Protein AF-J3JGF5-F1 (afdb_monomer_lite)

Structure (mmCIF, N/CA/C/O backbone):
data_AF-J3JGF5-F1
#
_entry.id   AF-J3JGF5-F1
#
loop_
_atom_site.group_PDB
_atom_site.id
_atom_site.type_symbol
_atom_site.label_atom_id
_atom_site.label_alt_id
_atom_site.label_comp_id
_atom_site.label_asym_id
_atom_site.label_entity_id
_atom_site.label_seq_id
_atom_site.pdbx_PDB_ins_code
_atom_site.Cartn_x
_atom_site.Cartn_y
_atom_site.Cartn_z
_atom_site.occupancy
_atom_site.B_iso_or_equiv
_atom_site.auth_seq_id
_atom_site.auth_comp_id
_atom_site.auth_asym_id
_atom_site.auth_atom_id
_atom_site.pdbx_PDB_model_num
ATOM 1 N N . MET A 1 1 ? -0.473 26.000 5.003 1.00 68.44 1 MET A N 1
ATOM 2 C CA . MET A 1 1 ? -1.093 25.597 6.287 1.00 68.44 1 MET A CA 1
ATOM 3 C C . MET A 1 1 ? -0.539 24.234 6.658 1.00 68.44 1 MET A C 1
ATOM 5 O O . MET A 1 1 ? -0.470 23.391 5.775 1.00 68.44 1 MET A O 1
ATOM 9 N N . SER A 1 2 ? -0.081 24.043 7.897 1.00 81.38 2 SER A N 1
ATOM 10 C CA . SER A 1 2 ? 0.413 22.742 8.371 1.00 81.38 2 SER A CA 1
ATOM 11 C C . SER A 1 2 ? -0.765 21.868 8.805 1.00 81.38 2 SER A C 1
ATOM 13 O O . SER A 1 2 ? -1.656 22.362 9.497 1.00 81.38 2 SER A O 1
ATOM 15 N N . THR A 1 3 ? -0.789 20.601 8.392 1.00 83.19 3 THR A N 1
ATOM 16 C CA . THR A 1 3 ? -1.818 19.636 8.806 1.00 83.19 3 THR A CA 1
ATOM 17 C C . THR A 1 3 ? -1.611 19.280 10.282 1.00 83.19 3 THR A C 1
ATOM 19 O O . THR A 1 3 ? -0.505 18.872 10.646 1.00 83.19 3 THR A O 1
ATOM 22 N N . PRO A 1 4 ? -2.626 19.412 11.156 1.00 90.75 4 PRO A N 1
ATOM 23 C CA . PRO A 1 4 ? -2.483 19.005 12.546 1.00 90.75 4 PRO A CA 1
ATOM 24 C C . PRO A 1 4 ? -2.323 17.483 12.635 1.00 90.75 4 PRO A C 1
ATOM 26 O O . PRO A 1 4 ? -2.978 16.741 11.898 1.00 90.75 4 PRO A O 1
ATOM 29 N N . LEU A 1 5 ? -1.478 17.017 13.563 1.00 91.50 5 LEU A N 1
ATOM 30 C CA . LEU A 1 5 ? -1.163 15.589 13.731 1.00 91.50 5 LEU A CA 1
ATOM 31 C C . LEU A 1 5 ? -2.414 14.724 13.945 1.00 91.50 5 LEU A C 1
ATOM 33 O O . LEU A 1 5 ? -2.450 13.590 13.484 1.00 91.50 5 LEU A O 1
ATOM 37 N N . SER A 1 6 ? -3.461 15.273 14.569 1.00 94.00 6 SER A N 1
ATOM 38 C CA . SER A 1 6 ? -4.756 14.608 14.776 1.00 94.00 6 SER A CA 1
ATOM 39 C C . SER A 1 6 ? -5.507 14.258 13.485 1.00 94.00 6 SER A C 1
ATOM 41 O O . SER A 1 6 ? -6.447 13.473 13.528 1.00 94.00 6 SER A O 1
ATOM 43 N N . THR A 1 7 ? -5.109 14.829 12.347 1.00 94.06 7 THR A N 1
ATOM 44 C CA . THR A 1 7 ? -5.717 14.591 11.024 1.00 94.06 7 THR A CA 1
ATOM 45 C C . THR A 1 7 ? -4.699 14.123 9.982 1.00 94.06 7 THR A C 1
ATOM 47 O O . THR A 1 7 ? -5.006 14.050 8.795 1.00 94.06 7 THR A O 1
ATOM 50 N N . ALA A 1 8 ? -3.464 13.838 10.400 1.00 94.12 8 ALA A N 1
ATOM 51 C CA . ALA A 1 8 ? -2.416 13.407 9.490 1.00 94.12 8 ALA A CA 1
ATOM 52 C C . ALA A 1 8 ? -2.594 11.930 9.100 1.00 94.12 8 ALA A C 1
ATOM 54 O O . ALA A 1 8 ? -2.971 11.093 9.917 1.00 94.12 8 ALA A O 1
ATOM 55 N N . HIS A 1 9 ? -2.266 11.592 7.853 1.00 92.56 9 HIS A N 1
ATOM 56 C CA . HIS A 1 9 ? -2.182 10.200 7.418 1.00 92.56 9 HIS A CA 1
ATOM 57 C C . HIS A 1 9 ? -0.837 9.592 7.823 1.00 92.56 9 HIS A C 1
ATOM 59 O O . HIS A 1 9 ? 0.219 10.081 7.421 1.00 92.56 9 HIS A O 1
ATOM 65 N N . LEU A 1 10 ? -0.882 8.491 8.574 1.00 92.38 10 LEU A N 1
ATOM 66 C CA . LEU A 1 10 ? 0.291 7.698 8.929 1.00 92.38 10 LEU A CA 1
ATOM 67 C C . LEU A 1 10 ? 0.474 6.546 7.935 1.00 92.38 10 LEU A C 1
ATOM 69 O O . LEU A 1 10 ? -0.479 5.845 7.602 1.00 92.38 10 LEU A O 1
ATOM 73 N N . ARG A 1 11 ? 1.713 6.319 7.492 1.00 94.12 11 ARG A N 1
ATOM 74 C CA . ARG A 1 11 ? 2.109 5.150 6.695 1.00 94.12 11 ARG A CA 1
ATOM 75 C C . ARG A 1 11 ? 3.298 4.470 7.367 1.00 94.12 11 ARG A C 1
ATOM 77 O O . ARG A 1 11 ? 4.225 5.154 7.791 1.00 94.12 11 ARG A O 1
ATOM 84 N N . VAL A 1 12 ? 3.284 3.140 7.438 1.00 94.81 12 VAL A N 1
ATOM 85 C CA . VAL A 1 12 ? 4.382 2.339 8.001 1.00 94.81 12 VAL A CA 1
ATOM 86 C C . VAL A 1 12 ? 5.055 1.570 6.871 1.00 94.81 12 VAL A C 1
ATOM 88 O O . VAL A 1 12 ? 4.501 0.602 6.355 1.00 94.81 12 VAL A O 1
ATOM 91 N N . ALA A 1 13 ? 6.250 2.003 6.475 1.00 95.06 13 ALA A N 1
ATOM 92 C CA . ALA A 1 13 ? 7.048 1.297 5.479 1.00 95.06 13 ALA A CA 1
ATOM 93 C C . ALA A 1 13 ? 7.789 0.126 6.135 1.00 95.06 13 ALA A C 1
ATOM 95 O O . ALA A 1 13 ? 8.461 0.307 7.151 1.00 95.06 13 ALA A O 1
ATOM 96 N N . ARG A 1 14 ? 7.687 -1.073 5.551 1.00 95.19 14 ARG A N 1
ATOM 97 C CA . ARG A 1 14 ? 8.456 -2.245 5.987 1.00 95.19 14 ARG A CA 1
ATOM 98 C C . ARG A 1 14 ? 9.153 -2.890 4.793 1.00 95.19 14 ARG A C 1
ATOM 100 O O . ARG A 1 14 ? 8.459 -3.317 3.871 1.00 95.19 14 ARG A O 1
ATOM 107 N N . PRO A 1 15 ? 10.493 -2.962 4.795 1.00 96.31 15 PRO A N 1
ATOM 108 C CA . PRO A 1 15 ? 11.226 -3.654 3.749 1.00 96.31 15 PRO A CA 1
ATOM 109 C C . PRO A 1 15 ? 11.030 -5.168 3.868 1.00 96.31 15 PRO A C 1
ATOM 111 O O . PRO A 1 15 ? 10.865 -5.709 4.962 1.00 96.31 15 PRO A O 1
ATOM 114 N N . THR A 1 16 ? 11.058 -5.851 2.730 1.00 96.25 16 THR A N 1
ATOM 115 C CA . THR A 1 16 ? 11.024 -7.311 2.641 1.00 96.25 16 THR A CA 1
ATOM 116 C C . THR A 1 16 ? 11.731 -7.751 1.365 1.00 96.25 16 THR A C 1
ATOM 118 O O . THR A 1 16 ? 11.706 -7.045 0.358 1.00 96.25 16 THR A O 1
ATOM 121 N N . ASP A 1 17 ? 12.356 -8.917 1.416 1.00 96.50 17 ASP A N 1
ATOM 122 C CA . ASP A 1 17 ? 12.910 -9.644 0.276 1.00 96.50 17 ASP A CA 1
ATOM 123 C C . ASP A 1 17 ? 11.849 -10.479 -0.464 1.00 96.50 17 ASP A C 1
ATOM 125 O O . ASP A 1 17 ? 12.043 -10.846 -1.621 1.00 96.50 17 ASP A O 1
ATOM 129 N N . ASN A 1 18 ? 10.697 -10.736 0.166 1.00 96.81 18 ASN A N 1
ATOM 130 C CA . ASN A 1 18 ? 9.593 -11.498 -0.406 1.00 96.81 18 ASN A CA 1
ATOM 131 C C . ASN A 1 18 ? 8.281 -10.704 -0.379 1.00 96.81 18 ASN A C 1
ATOM 133 O O . ASN A 1 18 ? 7.343 -10.984 0.375 1.00 96.81 18 ASN A O 1
ATOM 137 N N . LEU A 1 19 ? 8.200 -9.715 -1.269 1.00 96.38 19 LEU A N 1
ATOM 138 C CA . LEU A 1 19 ? 7.024 -8.859 -1.402 1.00 96.38 19 LEU A CA 1
ATOM 139 C C . LEU A 1 19 ? 5.747 -9.652 -1.725 1.00 96.38 19 LEU A C 1
ATOM 141 O O . LEU A 1 19 ? 4.677 -9.294 -1.246 1.00 96.38 19 LEU A O 1
ATOM 145 N N . GLY A 1 20 ? 5.847 -10.742 -2.492 1.00 96.62 20 GLY A N 1
ATOM 146 C CA . GLY A 1 20 ? 4.694 -11.579 -2.839 1.00 96.62 20 GLY A CA 1
ATOM 147 C C . GLY A 1 20 ? 4.035 -12.216 -1.613 1.00 96.62 20 GLY A C 1
ATOM 148 O O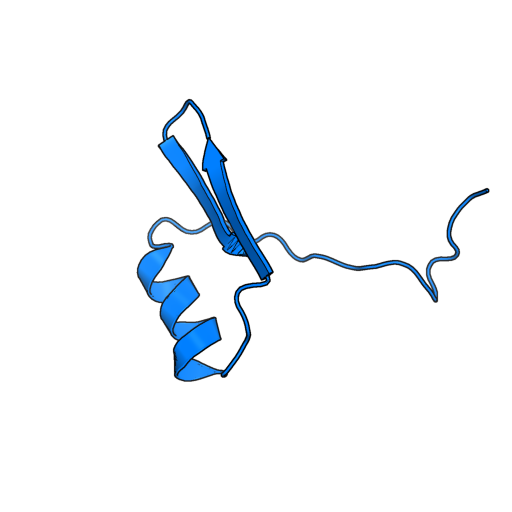 . GLY A 1 20 ? 2.817 -12.127 -1.458 1.00 96.62 20 GLY A O 1
ATOM 149 N N . ALA A 1 21 ? 4.838 -12.792 -0.712 1.00 98.00 21 ALA A N 1
ATOM 150 C CA . ALA A 1 21 ? 4.336 -13.383 0.528 1.00 98.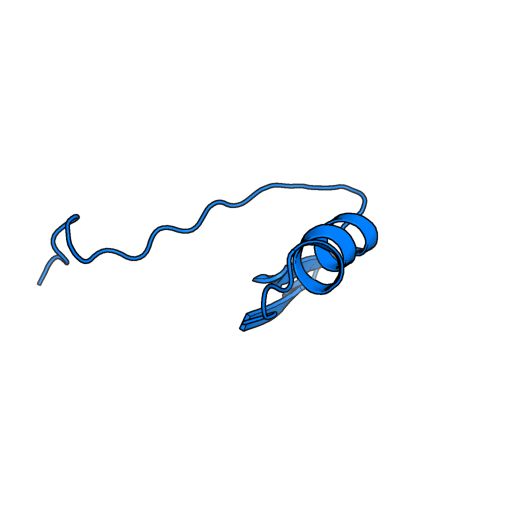00 21 ALA A CA 1
ATOM 151 C C . ALA A 1 21 ? 3.693 -12.33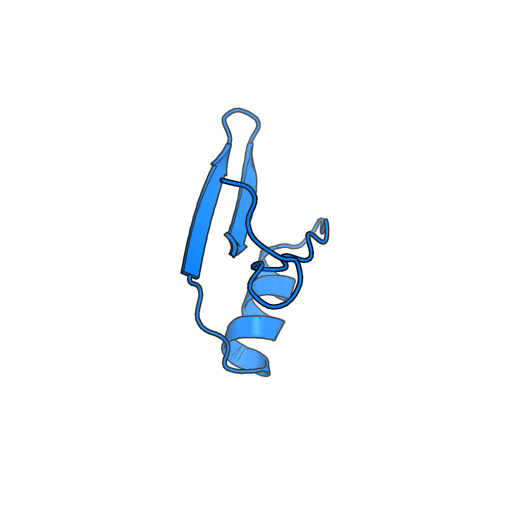2 1.443 1.00 98.00 21 ALA A C 1
ATOM 153 O O . ALA A 1 21 ? 2.614 -12.564 1.986 1.00 98.00 21 ALA A O 1
ATOM 154 N N . VAL A 1 22 ? 4.317 -11.155 1.569 1.00 97.31 22 VAL A N 1
ATOM 155 C CA . VAL A 1 22 ? 3.772 -10.055 2.376 1.00 97.31 22 VAL A CA 1
ATOM 156 C C . VAL A 1 22 ? 2.447 -9.557 1.799 1.00 97.31 22 VAL A C 1
ATOM 158 O O . VAL A 1 22 ? 1.476 -9.433 2.539 1.00 97.31 22 VAL A O 1
ATOM 161 N N . VAL A 1 23 ? 2.363 -9.325 0.487 1.00 96.88 23 VAL A N 1
ATOM 162 C CA . VAL A 1 23 ? 1.119 -8.871 -0.154 1.00 96.88 23 VAL A CA 1
ATOM 163 C C . VAL A 1 23 ? -0.001 -9.892 0.035 1.00 96.88 23 VAL A C 1
ATOM 165 O O . VAL A 1 23 ? -1.101 -9.495 0.403 1.00 96.88 23 VAL A O 1
ATOM 168 N N . SER A 1 24 ? 0.263 -11.189 -0.152 1.00 97.81 24 SER A N 1
ATOM 169 C CA . SER A 1 24 ? -0.756 -12.225 0.062 1.00 97.81 24 SER A CA 1
ATOM 170 C C . SER A 1 24 ? -1.201 -12.300 1.525 1.00 97.81 24 SER A C 1
ATOM 172 O O . SER A 1 24 ? -2.395 -12.363 1.800 1.00 97.81 24 SER A O 1
ATOM 174 N N . PHE A 1 25 ? -0.272 -12.183 2.478 1.00 97.81 25 PHE A N 1
ATOM 175 C CA . PHE A 1 25 ? -0.614 -12.134 3.899 1.00 97.81 25 PHE A CA 1
ATOM 176 C C . PHE A 1 25 ? -1.578 -10.979 4.228 1.00 97.81 25 PHE A C 1
ATOM 178 O O . PHE A 1 25 ? -2.581 -11.199 4.903 1.00 97.81 25 PHE A O 1
ATOM 185 N N . TYR A 1 26 ? -1.317 -9.763 3.733 1.00 97.50 26 TYR A N 1
ATOM 186 C CA . TYR A 1 26 ? -2.183 -8.607 4.004 1.00 97.50 26 TYR A CA 1
ATOM 187 C C . TYR A 1 26 ? -3.492 -8.635 3.215 1.00 97.50 26 TYR A C 1
ATOM 189 O O . TYR A 1 26 ? -4.553 -8.417 3.794 1.00 97.50 26 TYR A O 1
ATOM 197 N N . ARG A 1 27 ? -3.434 -8.917 1.913 1.00 97.81 27 ARG A N 1
ATOM 198 C CA . ARG A 1 27 ? -4.611 -8.885 1.041 1.00 97.81 27 ARG A CA 1
ATOM 199 C C . ARG A 1 27 ? -5.499 -10.105 1.232 1.00 97.81 27 ARG A C 1
ATOM 201 O O . ARG A 1 27 ? -6.685 -9.964 1.489 1.00 97.81 27 ARG A O 1
ATOM 208 N N . ASP A 1 28 ? -4.926 -11.298 1.121 1.00 97.56 28 ASP A N 1
ATOM 209 C CA . ASP A 1 28 ? -5.691 -12.548 1.119 1.00 97.56 28 ASP A CA 1
ATOM 210 C C . ASP A 1 28 ? -5.901 -13.066 2.549 1.00 97.56 28 ASP A C 1
ATOM 212 O O . ASP A 1 28 ? -6.956 -13.606 2.867 1.00 97.56 28 ASP A O 1
ATOM 216 N N . GLY A 1 29 ? -4.904 -12.886 3.423 1.00 98.06 29 GLY A N 1
ATOM 217 C CA . GLY A 1 29 ? -4.964 -13.328 4.818 1.00 98.06 29 GLY A CA 1
ATOM 218 C C . GLY A 1 29 ? -5.771 -12.399 5.729 1.00 98.06 29 GLY A C 1
ATOM 219 O O . GLY A 1 29 ? -6.583 -12.874 6.519 1.00 98.06 29 GLY A O 1
ATOM 220 N N . LEU A 1 30 ? -5.553 -11.082 5.631 1.00 97.81 30 LEU A N 1
ATOM 221 C CA . LEU A 1 30 ? -6.224 -10.081 6.477 1.00 97.81 30 LEU A CA 1
ATOM 222 C C . LEU A 1 30 ? -7.354 -9.32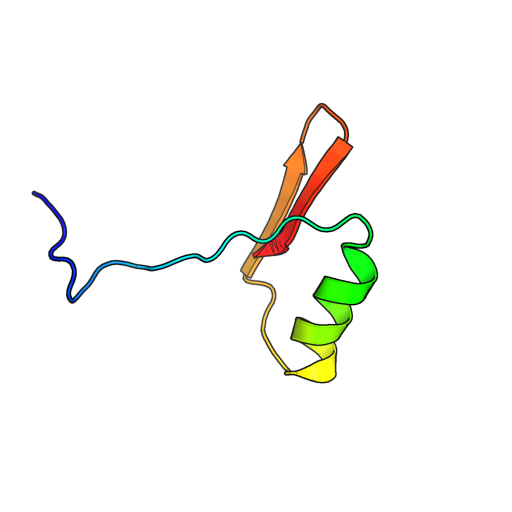3 5.768 1.00 97.81 30 LEU A C 1
ATOM 224 O O . LEU A 1 30 ? -8.086 -8.588 6.428 1.00 97.81 30 LEU A O 1
ATOM 228 N N . GLY A 1 31 ? -7.517 -9.505 4.455 1.00 97.81 31 GLY A N 1
ATOM 229 C CA . GLY A 1 31 ? -8.587 -8.873 3.683 1.00 97.81 31 GLY A CA 1
ATOM 230 C C . GLY A 1 31 ? -8.359 -7.391 3.378 1.00 97.81 31 GLY A C 1
ATOM 231 O O . GLY A 1 31 ? -9.331 -6.665 3.201 1.00 97.81 31 GLY A O 1
ATOM 232 N N . PHE A 1 32 ? -7.112 -6.907 3.377 1.00 97.62 32 PHE A N 1
ATOM 233 C CA . PHE A 1 32 ? -6.822 -5.506 3.051 1.00 97.62 32 PHE A CA 1
ATOM 234 C C . PHE A 1 32 ? -6.840 -5.248 1.544 1.00 97.62 32 PHE A C 1
ATOM 236 O O . PHE A 1 32 ? -6.390 -6.074 0.749 1.00 97.62 32 PHE A O 1
ATOM 243 N N . ASP A 1 33 ? -7.279 -4.052 1.159 1.00 97.75 33 ASP A N 1
ATOM 244 C CA . ASP A 1 33 ? -7.222 -3.603 -0.227 1.00 97.75 33 ASP A CA 1
ATOM 245 C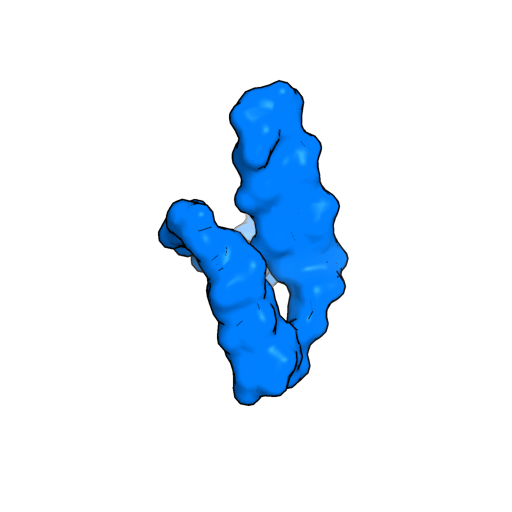 C . ASP A 1 33 ? -5.823 -3.108 -0.595 1.00 97.75 33 ASP A C 1
ATOM 247 O O . ASP A 1 33 ? -5.171 -2.397 0.170 1.00 97.75 33 ASP A O 1
ATOM 251 N N . VAL A 1 34 ? -5.389 -3.442 -1.811 1.00 96.44 34 VAL A N 1
ATOM 252 C CA . VAL A 1 34 ? -4.207 -2.822 -2.414 1.00 96.44 34 VAL A CA 1
ATOM 253 C C . VAL A 1 34 ? -4.615 -1.455 -2.946 1.00 96.44 34 VAL A C 1
ATOM 255 O O . VAL A 1 34 ? -5.403 -1.352 -3.886 1.00 96.44 34 VAL A O 1
ATOM 258 N N . LEU A 1 35 ? -4.063 -0.405 -2.352 1.00 97.06 35 LEU A N 1
ATOM 259 C CA . LEU A 1 35 ? -4.345 0.982 -2.698 1.00 97.06 35 LEU A CA 1
ATOM 260 C C . LEU A 1 35 ? -3.508 1.443 -3.891 1.00 97.06 35 LEU A C 1
ATOM 262 O O . LEU A 1 35 ? -3.981 2.228 -4.713 1.00 97.06 35 LEU A O 1
ATOM 266 N N . ALA A 1 36 ? -2.255 0.989 -3.979 1.00 96.50 36 ALA A N 1
ATOM 267 C CA . ALA A 1 36 ? -1.366 1.316 -5.089 1.00 96.50 36 ALA A CA 1
ATOM 268 C C . ALA A 1 36 ? -0.187 0.343 -5.196 1.00 96.50 36 ALA A C 1
ATOM 270 O O . ALA A 1 36 ? 0.235 -0.278 -4.225 1.00 96.50 36 ALA A O 1
ATOM 271 N N . SER A 1 37 ? 0.419 0.274 -6.379 1.00 96.50 37 SER A N 1
ATOM 272 C CA . SER A 1 37 ? 1.674 -0.445 -6.597 1.00 96.50 37 SER A CA 1
ATOM 273 C C . SER A 1 37 ? 2.607 0.356 -7.491 1.00 96.50 37 SER A C 1
ATOM 275 O O . SER A 1 37 ? 2.159 0.968 -8.459 1.00 96.50 37 SER A O 1
ATOM 277 N N . PHE A 1 38 ? 3.898 0.312 -7.189 1.00 96.50 38 PHE A N 1
ATOM 278 C CA . PHE A 1 38 ? 4.938 0.994 -7.942 1.00 96.50 38 PHE A CA 1
ATOM 279 C C . PHE A 1 38 ? 6.140 0.075 -8.163 1.00 96.50 38 PHE A C 1
ATOM 281 O O . PHE A 1 38 ? 6.520 -0.694 -7.276 1.00 96.50 38 PHE A O 1
ATOM 288 N N . GLU A 1 39 ? 6.748 0.191 -9.339 1.00 96.81 39 GLU A N 1
ATOM 289 C CA . GLU A 1 39 ? 8.000 -0.463 -9.705 1.00 96.81 39 GLU A CA 1
ATOM 290 C C . GLU A 1 39 ? 9.008 0.609 -10.112 1.00 96.81 39 GLU A C 1
ATOM 292 O O . GLU A 1 39 ? 8.726 1.463 -10.954 1.00 96.81 39 GLU A O 1
ATOM 297 N N . GLY A 1 40 ? 10.153 0.607 -9.436 1.00 94.00 40 GLY A N 1
ATOM 298 C CA . GLY A 1 40 ? 11.210 1.582 -9.631 1.00 94.00 40 GLY A CA 1
ATOM 299 C C . GLY A 1 40 ? 12.195 1.192 -10.734 1.00 94.00 40 GLY A C 1
ATOM 300 O O . GLY A 1 40 ? 12.270 0.026 -11.118 1.00 94.00 40 GLY A O 1
ATOM 301 N N . PRO A 1 41 ? 13.010 2.153 -11.205 1.00 93.50 41 PRO A N 1
ATOM 302 C CA . PRO A 1 41 ? 13.989 1.929 -12.271 1.00 93.50 41 PRO A CA 1
ATOM 303 C C . PRO A 1 41 ? 15.071 0.898 -11.908 1.00 93.50 41 PRO A C 1
ATOM 305 O O . PRO A 1 41 ? 15.580 0.220 -12.794 1.00 93.50 41 PRO A O 1
ATOM 308 N N . ASP A 1 42 ? 15.369 0.728 -10.617 1.00 93.56 42 ASP A N 1
ATOM 309 C CA . ASP A 1 42 ? 16.376 -0.223 -10.122 1.00 93.56 42 ASP A CA 1
ATOM 310 C C . ASP A 1 42 ? 15.769 -1.586 -9.727 1.00 93.56 42 ASP A C 1
ATOM 312 O O . ASP A 1 42 ? 16.379 -2.362 -8.993 1.00 93.56 42 ASP A O 1
ATOM 316 N N . GLY A 1 43 ? 14.534 -1.872 -10.158 1.00 90.25 43 GLY A N 1
ATOM 317 C CA . GLY A 1 43 ? 13.848 -3.147 -9.911 1.00 90.25 43 GLY A CA 1
ATOM 318 C C . GLY A 1 43 ? 13.246 -3.301 -8.510 1.00 90.25 43 GLY A C 1
ATOM 319 O O . GLY A 1 43 ? 12.721 -4.366 -8.177 1.00 90.25 43 GLY A O 1
ATOM 320 N N . TYR A 1 44 ? 13.281 -2.257 -7.675 1.00 92.69 44 TYR A N 1
ATOM 321 C CA . TYR A 1 44 ? 12.562 -2.274 -6.402 1.00 92.69 44 TYR A CA 1
ATOM 322 C C . TYR A 1 44 ? 11.055 -2.143 -6.628 1.00 92.69 44 TYR A C 1
ATOM 324 O O . TYR A 1 44 ? 10.591 -1.430 -7.518 1.00 92.69 44 TYR A O 1
ATOM 332 N N . ARG A 1 45 ? 10.273 -2.803 -5.774 1.00 96.69 45 ARG A N 1
ATOM 333 C CA . ARG A 1 45 ? 8.811 -2.775 -5.834 1.00 96.69 45 ARG A CA 1
ATOM 334 C C . ARG A 1 45 ? 8.226 -2.333 -4.506 1.00 96.69 45 ARG A C 1
ATOM 336 O O . ARG A 1 45 ? 8.700 -2.734 -3.446 1.00 96.69 45 ARG A O 1
ATOM 343 N N . VAL A 1 46 ? 7.177 -1.520 -4.578 1.00 95.62 46 VAL A N 1
ATOM 344 C CA . VAL A 1 46 ? 6.431 -1.014 -3.422 1.00 95.62 46 VAL A CA 1
ATOM 345 C C . VAL A 1 46 ? 4.948 -1.261 -3.655 1.00 95.62 46 VAL A C 1
ATOM 347 O O . VAL A 1 46 ? 4.438 -1.020 -4.747 1.00 95.62 46 VAL A O 1
ATOM 350 N N . VAL A 1 47 ? 4.255 -1.743 -2.627 1.00 97.00 47 VAL A N 1
ATOM 351 C CA . VAL A 1 47 ? 2.798 -1.911 -2.618 1.00 97.00 47 VAL A CA 1
ATOM 352 C C . VAL A 1 47 ? 2.260 -1.199 -1.385 1.00 97.00 47 VAL A C 1
ATOM 354 O O . VAL A 1 47 ? 2.846 -1.317 -0.306 1.00 97.00 47 VAL A O 1
ATOM 357 N N . PHE A 1 48 ? 1.192 -0.435 -1.579 1.00 95.19 48 PHE A N 1
ATOM 358 C CA . PHE A 1 48 ? 0.439 0.264 -0.546 1.00 95.19 48 PHE A CA 1
ATOM 359 C C . PHE A 1 48 ? -0.928 -0.374 -0.384 1.00 95.19 48 PHE A C 1
ATOM 361 O O . PHE A 1 48 ? -1.523 -0.725 -1.429 1.00 95.19 48 PHE A O 1
#

pLDDT: mean 94.55, std 5.07, range [68.44, 98.06]

Foldseek 3Di:
DDDDPVPDDDDDDDDDPCVPVVCCCVCVVVVDDFPDKDADPVGDID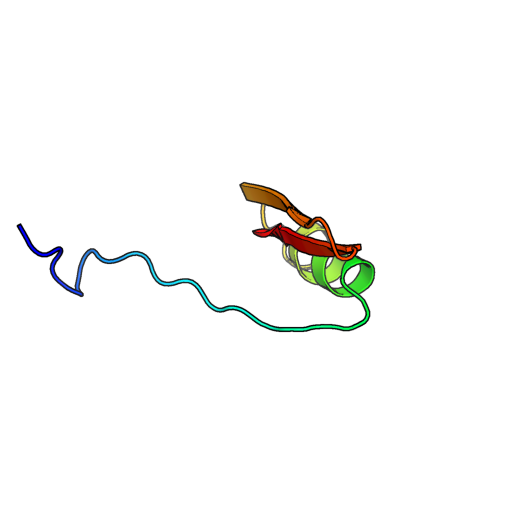ID

Secondary structure (DSSP, 8-state):
-PPPGGGPPP------S-HHHHHHIIIIIT------EEE-TTS-EEE-

Organism: NCBI:txid1210908

InterPro domains:
  IPR029068 Glyoxalase/Bleomycin resistance protein/Dihydroxybiphenyl dioxygenase [G3DSA:3.10.180.10] (2-48)
  IPR029068 Glyoxalase/Bleomycin resistance protein/Dihydroxybiphenyl dioxygenase [SSF54593] (8-48)
  IPR058998 YycE-like, N-terminal domain [PF22658] (10-45)

Sequence (48 aa):
MSTPLSTAHLRVARPTDNLGAVVSFYRDGLGFDVLASFEGPDGYRVVF

Radius of gyration: 13.75 Å; chains: 1; bounding box: 25×39×27 Å